Protein AF-A0AAF1AMG7-F1 (afdb_monomer)

Solvent-accessible surface area (backbone atoms only — not comparable to full-atom values): 5783 Å² total; per-residue (Å²): 125,78,60,61,64,53,53,51,51,52,46,56,52,45,43,71,74,43,53,69,40,48,66,58,43,41,53,45,48,52,52,36,63,78,66,48,92,48,67,68,62,45,51,51,49,51,54,55,41,43,73,59,20,55,86,44,86,74,23,56,65,50,50,52,53,51,49,54,52,35,58,78,69,67,42,59,74,57,49,51,52,51,52,50,53,59,68,68,45,81,58,71,59,61,60,63,68,70,74,113

Foldseek 3Di:
DPPLVVVLVVLVVVCVVVVQDLVSLQVVLVSCVVPPPDPVVSVVSLVSSCVRHVLPPVNVSSLVVVLVVCVVVVVVVVNVVSVVVNVVNPPVVVVVVVVD

Mean predicted aligned error: 8.24 Å

Structure (mmCIF, N/CA/C/O backbone):
data_AF-A0AAF1AMG7-F1
#
_entry.id   AF-A0AAF1AMG7-F1
#
loop_
_atom_site.group_PDB
_atom_site.id
_ato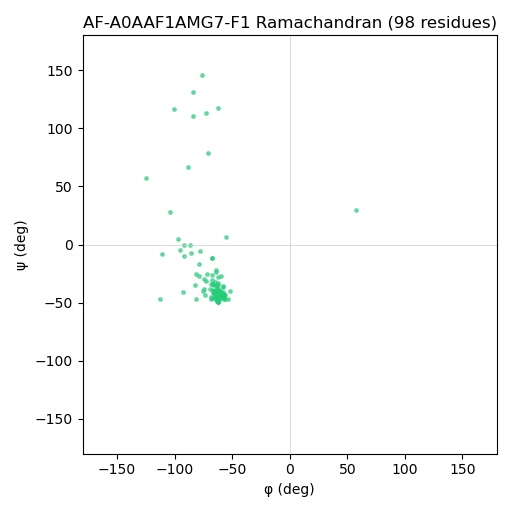m_site.type_symbol
_atom_site.label_atom_id
_atom_site.label_alt_id
_atom_site.label_comp_id
_atom_site.label_asym_id
_atom_site.label_entity_id
_atom_site.label_seq_id
_atom_site.pdbx_PDB_ins_code
_atom_site.Cartn_x
_atom_site.Cartn_y
_atom_site.Cartn_z
_atom_site.occupancy
_atom_site.B_iso_or_equiv
_atom_site.auth_seq_id
_atom_site.auth_comp_id
_atom_site.auth_asym_id
_atom_site.auth_atom_id
_atom_site.pdbx_PDB_model_num
ATOM 1 N N . MET A 1 1 ? -9.709 7.593 23.018 1.00 49.25 1 MET A N 1
ATOM 2 C CA . MET A 1 1 ? -9.233 8.324 21.821 1.00 49.25 1 MET A CA 1
ATOM 3 C C . MET A 1 1 ? -7.753 8.735 21.867 1.00 49.25 1 MET A C 1
ATOM 5 O O . MET A 1 1 ? -7.215 9.009 20.815 1.00 49.25 1 MET A O 1
ATOM 9 N N . GLY A 1 2 ? -7.048 8.734 23.013 1.00 55.62 2 GLY A N 1
ATOM 10 C CA . GLY A 1 2 ? -5.650 9.218 23.078 1.00 55.62 2 GLY A CA 1
ATOM 11 C C . GLY A 1 2 ? -4.513 8.234 22.730 1.00 55.62 2 GLY A C 1
ATOM 12 O O . GLY A 1 2 ? -3.364 8.668 22.697 1.00 55.62 2 GLY A O 1
ATOM 13 N N . SER A 1 3 ? -4.783 6.937 22.513 1.00 65.44 3 SER A N 1
ATOM 14 C CA . SER A 1 3 ? -3.738 5.956 22.136 1.00 65.44 3 SER A CA 1
ATOM 15 C C . SER A 1 3 ? -3.441 6.015 20.640 1.00 65.44 3 SER A C 1
ATOM 17 O O . SER A 1 3 ? -2.297 6.173 20.233 1.00 65.44 3 SER A O 1
ATOM 19 N N . THR A 1 4 ? -4.502 6.031 19.837 1.00 74.69 4 THR A N 1
ATOM 20 C CA . THR A 1 4 ? -4.451 5.969 18.380 1.00 74.69 4 THR A CA 1
ATOM 21 C C . THR A 1 4 ? -3.606 7.076 17.750 1.00 74.69 4 THR A C 1
ATOM 23 O O . THR A 1 4 ? -2.779 6.799 16.891 1.00 74.69 4 THR A O 1
ATOM 26 N N . ASP A 1 5 ? -3.735 8.323 18.211 1.00 78.25 5 ASP A N 1
ATOM 27 C CA . ASP A 1 5 ? -2.920 9.447 17.723 1.00 78.25 5 ASP A CA 1
ATOM 28 C C . ASP A 1 5 ? -1.418 9.274 17.984 1.00 78.25 5 ASP A C 1
ATOM 30 O O . ASP A 1 5 ? -0.583 9.736 17.203 1.00 78.25 5 ASP A O 1
ATOM 34 N N . LYS A 1 6 ? -1.049 8.627 19.095 1.00 83.00 6 LYS A N 1
ATOM 35 C CA . LYS A 1 6 ? 0.356 8.328 19.390 1.00 83.00 6 LYS A CA 1
ATOM 36 C C . LYS A 1 6 ? 0.857 7.207 18.489 1.00 83.00 6 LYS A C 1
ATOM 38 O O . LYS A 1 6 ? 1.940 7.345 17.927 1.00 83.00 6 LYS A O 1
ATOM 43 N N . ASP A 1 7 ? 0.051 6.167 18.306 1.00 82.50 7 ASP A N 1
ATOM 44 C CA . ASP A 1 7 ? 0.375 5.027 17.448 1.00 82.50 7 ASP A CA 1
ATOM 45 C C . ASP A 1 7 ? 0.585 5.483 15.992 1.00 82.50 7 ASP A C 1
ATOM 47 O O . ASP A 1 7 ? 1.594 5.144 15.376 1.00 82.50 7 ASP A O 1
ATOM 51 N N . ILE A 1 8 ? -0.276 6.372 15.478 1.00 85.12 8 ILE A N 1
ATOM 52 C CA . ILE A 1 8 ? -0.131 6.978 14.142 1.00 85.12 8 ILE A CA 1
ATOM 53 C C . ILE A 1 8 ? 1.201 7.722 14.008 1.0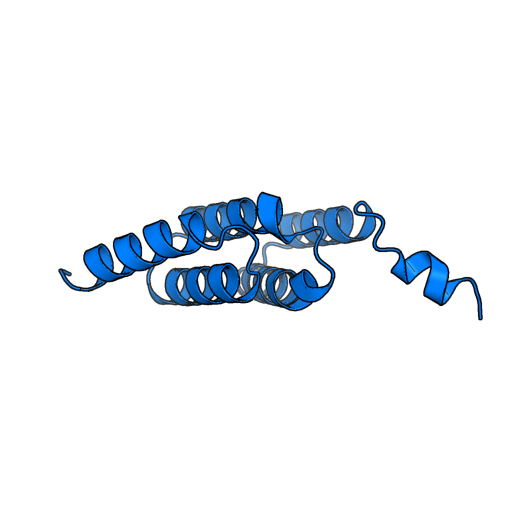0 85.12 8 ILE A C 1
ATOM 55 O O . ILE A 1 8 ? 1.903 7.550 13.014 1.00 85.12 8 ILE A O 1
ATOM 59 N N . LYS A 1 9 ? 1.584 8.532 15.005 1.00 87.94 9 LYS A N 1
ATOM 60 C CA . LYS A 1 9 ? 2.861 9.266 14.973 1.00 87.94 9 LYS A CA 1
ATOM 61 C C . LYS A 1 9 ? 4.065 8.329 14.957 1.00 87.94 9 LYS A C 1
ATOM 63 O O . LYS A 1 9 ? 5.053 8.641 14.298 1.00 87.94 9 LYS A O 1
ATOM 68 N N . VAL A 1 10 ? 3.988 7.204 15.668 1.00 89.31 10 VAL A N 1
ATOM 69 C CA . VAL A 1 10 ? 5.045 6.184 15.665 1.00 89.31 10 VAL A CA 1
ATOM 70 C C . VAL A 1 10 ? 5.154 5.536 14.287 1.00 89.31 10 VAL A C 1
ATOM 72 O O . VAL A 1 10 ? 6.262 5.447 13.764 1.00 89.31 10 VAL A O 1
ATOM 75 N N . TYR A 1 11 ? 4.030 5.155 13.671 1.00 88.81 11 TYR A N 1
ATOM 76 C CA . TYR A 1 11 ? 4.028 4.595 12.318 1.00 88.81 11 TYR A CA 1
ATOM 77 C C . TYR A 1 11 ? 4.540 5.592 11.274 1.00 88.81 11 TYR A C 1
ATOM 79 O O . TYR A 1 11 ? 5.416 5.231 10.495 1.00 88.8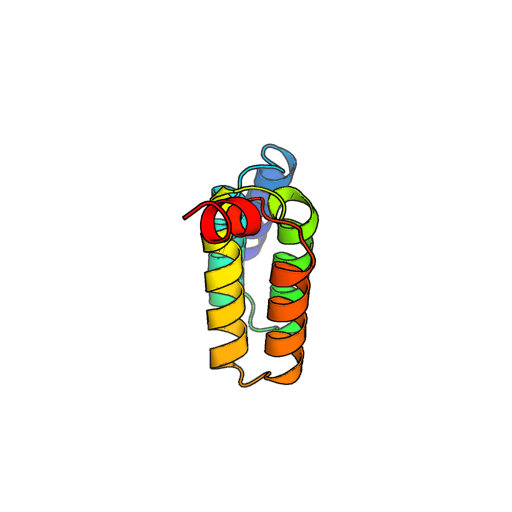1 11 TYR A O 1
ATOM 87 N N . GLU A 1 12 ? 4.081 6.849 11.294 1.00 89.12 12 GLU A N 1
ATOM 88 C CA . GLU A 1 12 ? 4.561 7.900 10.380 1.00 89.12 12 GLU A CA 1
ATOM 89 C C . GLU A 1 12 ? 6.065 8.161 10.551 1.00 89.12 12 GLU A C 1
ATOM 91 O O . GLU A 1 12 ? 6.795 8.289 9.570 1.00 89.12 12 GLU A O 1
ATOM 96 N N . TRP A 1 13 ? 6.568 8.182 11.787 1.00 91.38 13 TRP A N 1
ATOM 97 C CA . TRP A 1 13 ? 8.004 8.312 12.031 1.00 91.38 13 TRP A CA 1
ATOM 98 C C . TRP A 1 13 ? 8.787 7.093 11.527 1.00 91.38 13 TRP A C 1
ATOM 100 O O . TRP A 1 13 ? 9.845 7.238 10.914 1.00 91.38 13 TRP A O 1
ATOM 110 N N . ALA A 1 14 ? 8.268 5.889 11.750 1.00 89.12 14 ALA A N 1
ATOM 111 C CA . ALA A 1 14 ? 8.925 4.660 11.345 1.00 89.12 14 ALA A CA 1
ATOM 112 C C . ALA A 1 14 ? 8.968 4.503 9.816 1.00 89.12 14 ALA A C 1
ATOM 114 O O . ALA A 1 14 ? 10.046 4.256 9.283 1.00 89.12 14 ALA A O 1
ATOM 115 N N . VAL A 1 15 ? 7.876 4.757 9.082 1.00 88.25 15 VAL A N 1
ATOM 116 C CA . VAL A 1 15 ? 7.904 4.723 7.603 1.00 88.25 15 VAL A CA 1
ATOM 117 C C . VAL A 1 15 ? 8.808 5.801 7.002 1.00 88.25 15 VAL A C 1
ATOM 119 O O . VAL A 1 15 ? 9.313 5.619 5.905 1.00 88.25 15 VAL A O 1
ATOM 122 N N . GLN A 1 16 ? 9.075 6.904 7.709 1.00 88.00 16 GLN A N 1
ATOM 123 C CA . GLN A 1 16 ? 10.093 7.876 7.287 1.00 88.00 16 GLN A CA 1
ATOM 124 C C . GLN A 1 16 ? 11.527 7.385 7.524 1.00 88.00 16 GLN A C 1
ATOM 126 O O . GLN A 1 16 ? 12.443 7.800 6.815 1.00 88.00 16 GLN A O 1
ATOM 131 N N . LYS A 1 17 ? 11.748 6.540 8.537 1.00 88.00 17 LYS A N 1
ATOM 132 C CA . LYS A 1 17 ? 13.063 5.964 8.855 1.00 88.00 17 LYS A CA 1
ATOM 133 C C . LYS A 1 17 ? 13.393 4.745 8.000 1.00 88.00 17 LYS A C 1
ATOM 135 O O . LYS A 1 17 ? 14.555 4.557 7.654 1.00 88.00 17 LYS A O 1
ATOM 140 N N . VAL A 1 18 ? 12.387 3.943 7.663 1.00 87.25 18 VAL A N 1
ATOM 141 C CA . VAL A 1 18 ? 12.507 2.720 6.857 1.00 87.25 18 VAL A CA 1
ATOM 142 C C . VAL A 1 18 ? 11.566 2.771 5.651 1.00 87.25 18 VAL A C 1
ATOM 144 O O . VAL A 1 18 ? 10.734 1.894 5.443 1.00 87.25 18 VAL A O 1
ATOM 147 N N . THR A 1 19 ? 11.715 3.809 4.828 1.00 84.44 19 THR A N 1
ATOM 148 C CA . THR A 1 19 ? 10.816 4.113 3.698 1.00 84.44 19 THR A CA 1
ATOM 149 C C . THR A 1 19 ? 10.724 3.010 2.651 1.00 84.44 19 THR A C 1
ATOM 151 O O . THR A 1 19 ? 9.696 2.888 1.993 1.00 84.44 19 THR A O 1
ATOM 154 N N . TYR A 1 20 ? 11.768 2.197 2.512 1.00 84.00 20 TYR A N 1
ATOM 155 C CA . TYR A 1 20 ? 11.825 1.096 1.547 1.00 84.00 20 TYR A CA 1
ATOM 156 C C . TYR A 1 20 ? 11.464 -0.268 2.160 1.00 84.00 20 TYR A C 1
ATOM 158 O O . TYR A 1 20 ? 11.570 -1.286 1.490 1.00 84.00 20 TYR A O 1
ATOM 166 N N . SER A 1 21 ? 11.046 -0.323 3.431 1.00 88.44 21 SER A N 1
ATOM 167 C CA . SER A 1 21 ? 10.619 -1.578 4.059 1.00 88.44 21 SER A CA 1
ATOM 168 C C . SER A 1 21 ? 9.158 -1.871 3.727 1.00 88.44 21 SER A C 1
ATOM 170 O O . SER A 1 21 ? 8.257 -1.190 4.221 1.00 88.44 21 SER A O 1
ATOM 172 N N . VAL A 1 22 ? 8.926 -2.909 2.919 1.00 87.19 22 VAL A N 1
ATOM 173 C CA . VAL A 1 22 ? 7.574 -3.394 2.594 1.00 87.19 22 VAL A CA 1
ATOM 174 C C . VAL A 1 22 ? 6.809 -3.754 3.866 1.00 87.19 22 VAL A C 1
ATOM 176 O O . VAL A 1 22 ? 5.679 -3.304 4.041 1.00 87.19 22 VAL A O 1
ATOM 179 N N . ASP A 1 23 ? 7.436 -4.498 4.782 1.00 88.88 23 ASP A N 1
ATOM 180 C CA . ASP A 1 23 ? 6.806 -4.936 6.031 1.00 88.88 23 ASP A CA 1
ATOM 181 C C . ASP A 1 23 ? 6.327 -3.758 6.883 1.00 88.88 23 ASP A C 1
ATOM 183 O O . ASP A 1 23 ? 5.212 -3.780 7.404 1.00 88.88 23 ASP A O 1
ATOM 187 N N . MET A 1 24 ? 7.126 -2.689 6.990 1.00 91.00 24 MET A N 1
ATOM 188 C CA . MET A 1 24 ? 6.735 -1.508 7.762 1.00 91.00 24 MET A CA 1
ATOM 189 C C . MET A 1 24 ? 5.481 -0.843 7.178 1.00 91.00 24 MET A C 1
ATOM 191 O O . MET A 1 24 ? 4.552 -0.501 7.916 1.00 91.00 24 MET A O 1
ATOM 195 N N . TRP A 1 25 ? 5.436 -0.679 5.853 1.00 91.62 25 TRP A N 1
ATOM 196 C CA . TRP A 1 25 ? 4.266 -0.132 5.166 1.00 91.62 25 TRP A CA 1
ATOM 197 C C . TRP A 1 25 ? 3.048 -1.045 5.285 1.00 91.62 25 TRP A C 1
ATOM 199 O O . TRP A 1 25 ? 1.943 -0.551 5.509 1.00 91.62 25 TRP A O 1
ATOM 209 N N . LEU A 1 26 ? 3.241 -2.361 5.189 1.00 90.56 26 LEU A N 1
ATOM 210 C CA . LEU A 1 26 ? 2.184 -3.353 5.347 1.00 90.56 26 LEU A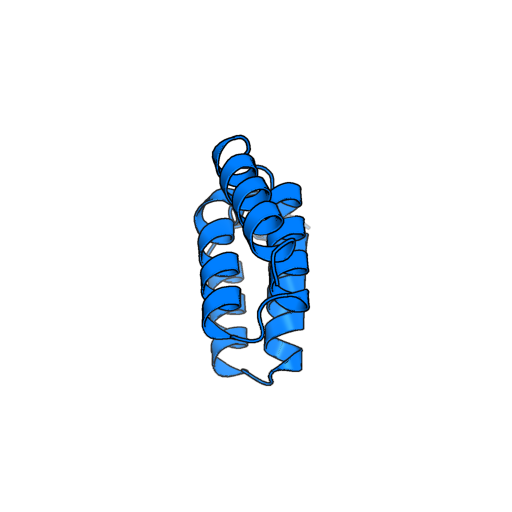 CA 1
ATOM 211 C C . LEU A 1 26 ? 1.578 -3.293 6.752 1.00 90.56 26 LEU A C 1
ATOM 213 O O . LEU A 1 26 ? 0.359 -3.184 6.888 1.00 90.56 26 LEU A O 1
ATOM 217 N N . HIS A 1 27 ? 2.412 -3.288 7.794 1.00 91.38 27 HIS A N 1
ATOM 218 C CA . HIS A 1 27 ? 1.954 -3.143 9.175 1.00 91.38 27 HIS A CA 1
ATOM 219 C C . HIS A 1 27 ? 1.178 -1.843 9.383 1.00 91.38 27 HIS A C 1
ATOM 221 O O . HIS A 1 27 ? 0.129 -1.860 10.030 1.00 91.38 27 HIS A O 1
ATOM 227 N N . TYR A 1 28 ? 1.635 -0.737 8.789 1.00 90.94 28 TYR A N 1
ATOM 228 C CA . TYR A 1 28 ? 0.912 0.524 8.885 1.00 90.94 28 TYR A CA 1
ATOM 229 C C . TYR A 1 28 ? -0.441 0.467 8.159 1.00 90.94 28 TYR A C 1
ATOM 231 O O . TYR A 1 28 ? -1.446 0.909 8.710 1.00 90.94 28 TYR A O 1
ATOM 239 N N . CYS A 1 29 ? -0.512 -0.136 6.971 1.00 90.50 29 CYS A N 1
ATOM 240 C CA . CYS A 1 29 ? -1.770 -0.291 6.239 1.00 90.50 29 CYS A CA 1
ATOM 241 C C . CYS A 1 29 ? -2.767 -1.190 6.983 1.00 90.50 29 CYS A C 1
ATOM 243 O O . CYS A 1 29 ? -3.945 -0.858 7.074 1.00 90.50 29 CYS A O 1
ATOM 245 N N . VAL A 1 30 ? -2.309 -2.289 7.584 1.00 90.44 30 VAL A N 1
ATOM 246 C CA . VAL A 1 30 ? -3.163 -3.160 8.407 1.00 90.44 30 VAL A CA 1
ATOM 247 C C . VAL A 1 30 ? -3.654 -2.427 9.654 1.00 90.44 30 VAL A C 1
ATOM 249 O O . VAL A 1 30 ? -4.835 -2.503 9.993 1.00 90.44 30 VAL A O 1
ATOM 252 N N . PHE A 1 31 ? -2.780 -1.680 10.332 1.00 90.56 31 PHE A N 1
ATOM 253 C CA . PHE A 1 31 ? -3.186 -0.831 11.450 1.00 90.56 31 PHE A CA 1
ATOM 254 C C . PHE A 1 31 ? -4.233 0.199 11.007 1.00 90.56 31 PHE A C 1
ATOM 256 O O . PHE A 1 31 ? -5.254 0.366 11.672 1.00 90.56 31 PHE A O 1
ATOM 263 N N . ALA A 1 32 ? -4.013 0.830 9.855 1.00 88.38 32 ALA A N 1
ATOM 264 C CA . ALA A 1 32 ? -4.902 1.809 9.257 1.00 88.38 32 ALA A CA 1
ATOM 265 C C . ALA A 1 32 ? -6.287 1.227 8.941 1.00 88.38 32 ALA A C 1
ATOM 267 O O . ALA A 1 32 ? -7.276 1.852 9.296 1.00 88.38 32 ALA A O 1
ATOM 268 N N . ILE A 1 33 ? -6.374 0.023 8.369 1.00 88.75 33 ILE A N 1
ATOM 269 C CA . ILE A 1 33 ? -7.649 -0.666 8.096 1.00 88.75 33 ILE A CA 1
ATOM 270 C C . ILE A 1 33 ? -8.450 -0.913 9.379 1.00 88.75 33 ILE A C 1
ATOM 272 O O . ILE A 1 33 ? -9.661 -0.733 9.403 1.00 88.75 33 ILE A O 1
ATOM 276 N N . ASN A 1 34 ? -7.776 -1.317 10.457 1.00 87.12 34 ASN A N 1
ATOM 277 C CA 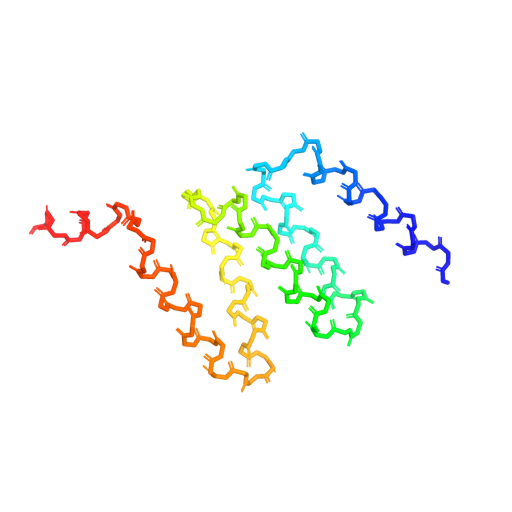. ASN A 1 34 ? -8.441 -1.620 11.727 1.00 87.12 34 ASN A CA 1
ATOM 278 C C . ASN A 1 34 ? -8.808 -0.368 12.538 1.00 87.12 34 ASN A C 1
ATOM 280 O O . ASN A 1 34 ? -9.588 -0.450 13.485 1.00 87.12 34 ASN A O 1
ATOM 284 N N . THR A 1 35 ? -8.214 0.777 12.203 1.00 86.12 35 THR A N 1
ATOM 285 C CA . THR A 1 35 ? -8.271 1.993 13.021 1.00 86.12 35 THR A CA 1
ATOM 286 C C . THR A 1 35 ? -9.058 3.110 12.354 1.00 86.12 35 THR A C 1
ATOM 288 O O . THR A 1 35 ? -9.870 3.772 13.002 1.00 86.12 35 THR A O 1
ATOM 291 N N . TYR A 1 36 ? -8.787 3.366 11.076 1.00 81.56 36 TYR A N 1
ATOM 292 C CA . TYR A 1 36 ? -9.495 4.367 10.299 1.00 81.56 36 TYR A CA 1
ATOM 293 C C . TYR A 1 36 ? -10.782 3.750 9.754 1.00 81.56 36 TYR A C 1
ATOM 295 O O . TYR A 1 36 ? -10.766 2.685 9.153 1.00 81.56 36 TYR A O 1
ATOM 303 N N . GLY A 1 37 ? -11.903 4.447 9.930 1.00 76.06 37 GLY A N 1
ATOM 304 C CA . GLY A 1 37 ? -13.162 4.103 9.261 1.00 76.06 37 GLY A CA 1
ATOM 305 C C . GLY A 1 37 ? -13.304 4.728 7.870 1.00 76.06 37 GLY A C 1
ATOM 306 O O . GLY A 1 37 ? -14.335 4.549 7.232 1.00 76.06 37 GLY A O 1
ATOM 307 N N . ASP A 1 38 ? -12.308 5.502 7.426 1.00 85.75 38 ASP A N 1
ATOM 308 C CA . ASP A 1 38 ? -12.345 6.235 6.163 1.00 85.75 38 ASP A CA 1
ATOM 309 C C . ASP A 1 38 ? -11.562 5.505 5.066 1.00 85.75 38 ASP A C 1
ATOM 311 O O . ASP A 1 38 ? -10.337 5.348 5.136 1.00 85.75 38 ASP A O 1
ATOM 315 N N . LEU A 1 39 ? -12.290 5.090 4.029 1.00 84.69 39 LEU A N 1
ATOM 316 C CA . LEU A 1 39 ? -11.748 4.310 2.923 1.00 84.69 39 LEU A CA 1
ATOM 317 C C . LEU A 1 39 ? -10.703 5.101 2.135 1.00 84.69 39 LEU A C 1
ATOM 319 O O . LEU A 1 39 ? -9.688 4.534 1.732 1.00 84.69 39 LEU A O 1
ATOM 323 N N . ASP A 1 40 ? -10.928 6.398 1.928 1.00 86.19 40 ASP A N 1
ATOM 324 C CA . ASP A 1 40 ? -10.034 7.259 1.154 1.00 86.19 40 ASP A CA 1
ATOM 325 C C . ASP A 1 40 ? -8.683 7.455 1.847 1.00 86.19 40 ASP A C 1
ATOM 327 O O . ASP A 1 40 ? -7.636 7.396 1.194 1.00 86.19 40 ASP A O 1
ATOM 331 N N . THR A 1 41 ? -8.677 7.602 3.173 1.00 87.75 41 THR A N 1
ATOM 332 C CA . THR A 1 41 ? -7.444 7.672 3.969 1.00 87.75 41 THR A CA 1
ATOM 333 C C . THR A 1 41 ? -6.608 6.399 3.830 1.00 87.75 41 THR A C 1
ATOM 335 O O . THR A 1 41 ? -5.407 6.480 3.556 1.00 87.75 41 THR A O 1
ATOM 338 N N . ILE A 1 42 ? -7.231 5.222 3.947 1.00 89.31 42 ILE A N 1
ATOM 339 C CA . ILE A 1 42 ? -6.549 3.926 3.805 1.00 89.31 42 ILE A CA 1
ATOM 340 C C . ILE A 1 42 ? -6.003 3.760 2.381 1.00 89.31 42 ILE A C 1
ATOM 342 O O . ILE A 1 42 ? -4.832 3.429 2.193 1.00 89.31 42 ILE A O 1
ATOM 346 N N . LYS A 1 43 ? -6.812 4.078 1.366 1.00 87.62 43 LYS A N 1
ATOM 347 C CA . LYS A 1 43 ? -6.416 4.030 -0.051 1.00 87.62 43 LYS A CA 1
ATOM 348 C C . LYS A 1 43 ? -5.225 4.943 -0.337 1.00 87.62 43 LYS A C 1
ATOM 350 O O . LYS A 1 43 ? -4.275 4.548 -1.015 1.00 87.62 43 LYS A O 1
ATOM 355 N N . ARG A 1 44 ? -5.231 6.160 0.215 1.00 89.31 44 ARG A N 1
ATOM 356 C CA . ARG A 1 44 ? -4.108 7.098 0.098 1.00 89.31 44 ARG A CA 1
ATOM 357 C C . ARG A 1 44 ? -2.848 6.559 0.772 1.00 89.31 44 ARG A C 1
ATOM 359 O O . ARG A 1 44 ? -1.753 6.797 0.260 1.00 89.31 44 ARG A O 1
ATOM 366 N N . LEU A 1 45 ? -2.983 5.837 1.884 1.00 90.94 45 LEU A N 1
ATOM 367 C CA . LEU A 1 45 ? -1.853 5.228 2.576 1.00 90.94 45 LEU A CA 1
ATOM 368 C C . LEU A 1 45 ? -1.224 4.086 1.765 1.00 90.94 45 LEU A C 1
ATOM 370 O O . LEU A 1 45 ? -0.010 4.104 1.560 1.00 90.94 45 LEU A O 1
ATOM 374 N N . PHE A 1 46 ? -2.036 3.171 1.225 1.00 88.81 46 PHE A N 1
ATOM 375 C CA . PHE A 1 46 ? -1.560 2.145 0.290 1.00 88.81 46 PHE A CA 1
ATOM 376 C C . PHE A 1 46 ? -0.859 2.780 -0.910 1.00 88.81 46 PHE A C 1
ATOM 378 O O . PHE A 1 46 ? 0.264 2.407 -1.242 1.00 88.81 46 PHE A O 1
ATOM 385 N N . GLY A 1 47 ? -1.470 3.806 -1.510 1.00 88.25 47 GLY A N 1
ATOM 386 C CA . GLY A 1 47 ? -0.874 4.551 -2.615 1.00 88.25 47 GLY A CA 1
ATOM 387 C C . GLY A 1 47 ? 0.489 5.158 -2.271 1.00 88.25 47 GLY A C 1
ATOM 388 O O . GLY A 1 47 ? 1.409 5.056 -3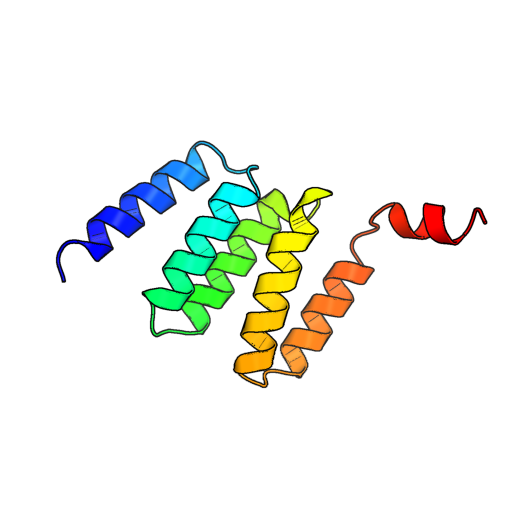.078 1.00 88.25 47 GLY A O 1
ATOM 389 N N . ARG A 1 48 ? 0.648 5.748 -1.076 1.00 90.38 48 ARG A N 1
ATOM 390 C CA . ARG A 1 48 ? 1.938 6.285 -0.603 1.00 90.38 48 ARG A CA 1
ATOM 391 C C . ARG A 1 48 ? 2.990 5.190 -0.475 1.00 90.38 48 ARG A C 1
ATOM 393 O O . ARG A 1 48 ? 4.081 5.367 -1.002 1.00 90.38 48 ARG A O 1
ATOM 400 N N . GLY A 1 49 ? 2.678 4.077 0.186 1.00 87.56 49 GLY A N 1
ATOM 401 C CA . GLY A 1 49 ? 3.650 2.997 0.357 1.00 87.56 49 GLY A CA 1
ATOM 402 C C . GLY A 1 49 ? 4.060 2.377 -0.976 1.00 87.56 49 GLY A C 1
ATOM 403 O O . GLY A 1 49 ? 5.248 2.243 -1.248 1.00 87.56 49 GLY A O 1
ATOM 404 N N . LEU A 1 50 ? 3.103 2.138 -1.875 1.00 86.06 50 LEU A N 1
ATOM 405 C CA . LEU A 1 50 ? 3.364 1.587 -3.208 1.00 86.06 50 LEU A CA 1
ATOM 406 C C . LEU A 1 50 ? 4.219 2.498 -4.104 1.00 86.06 50 LEU A C 1
ATOM 408 O O . LEU A 1 50 ? 4.854 2.004 -5.029 1.00 86.06 50 LEU A O 1
ATOM 412 N N . VAL A 1 51 ? 4.289 3.808 -3.846 1.00 86.31 51 VAL A N 1
ATOM 413 C CA . VAL A 1 51 ? 5.244 4.692 -4.545 1.00 86.31 51 VAL A CA 1
ATOM 414 C C . VAL A 1 51 ? 6.690 4.381 -4.149 1.00 86.31 51 VAL A C 1
ATOM 416 O O . VAL A 1 51 ? 7.576 4.492 -4.990 1.00 86.31 51 VAL A O 1
ATOM 419 N N . TYR A 1 52 ? 6.936 3.984 -2.898 1.00 84.25 52 TYR A N 1
ATOM 420 C CA . TYR A 1 52 ? 8.285 3.707 -2.394 1.00 84.25 52 TYR A CA 1
ATOM 421 C C . TYR A 1 52 ? 8.690 2.244 -2.533 1.00 84.25 52 TYR A C 1
ATOM 423 O O . TYR A 1 52 ? 9.834 1.963 -2.875 1.00 84.25 52 TYR A O 1
ATOM 431 N N . VAL A 1 53 ? 7.764 1.324 -2.253 1.00 85.44 53 VAL A N 1
ATOM 432 C CA . VAL A 1 53 ? 8.047 -0.114 -2.226 1.00 85.44 53 VAL A CA 1
ATOM 433 C C . VAL A 1 53 ? 7.388 -0.887 -3.358 1.00 85.44 53 VAL A C 1
ATOM 435 O O . VAL A 1 53 ? 7.700 -2.052 -3.532 1.00 85.44 53 VAL A O 1
ATOM 438 N N . GLY A 1 54 ? 6.504 -0.286 -4.161 1.00 78.06 54 GLY A N 1
ATOM 439 C CA . GLY A 1 54 ? 5.722 -1.020 -5.168 1.00 78.06 54 GLY A CA 1
ATOM 440 C C . GLY A 1 54 ? 6.527 -1.588 -6.340 1.00 78.06 54 GLY A C 1
ATOM 441 O O . GLY A 1 54 ? 5.986 -2.394 -7.091 1.00 78.06 54 GLY A O 1
ATOM 442 N N . SER A 1 55 ? 7.792 -1.185 -6.497 1.00 75.44 55 SER A N 1
ATOM 443 C CA . SER A 1 55 ? 8.748 -1.755 -7.456 1.00 75.44 55 SER A CA 1
ATOM 444 C C . SER A 1 55 ? 9.649 -2.840 -6.852 1.00 75.44 55 SER A C 1
ATOM 446 O O . SER A 1 55 ? 10.458 -3.420 -7.569 1.00 75.44 55 SER A O 1
ATOM 448 N N . ASP A 1 56 ? 9.562 -3.087 -5.542 1.00 78.75 56 ASP A N 1
ATOM 449 C CA . ASP A 1 56 ? 10.328 -4.136 -4.866 1.00 78.75 56 ASP A CA 1
ATOM 450 C C . ASP A 1 56 ? 9.713 -5.513 -5.161 1.00 78.75 56 ASP A C 1
ATOM 452 O O . ASP A 1 56 ? 8.491 -5.664 -5.246 1.00 78.75 56 ASP A O 1
ATOM 456 N N . PHE A 1 57 ? 10.554 -6.538 -5.264 1.00 69.19 57 PHE A N 1
ATOM 457 C CA . PHE A 1 57 ? 10.133 -7.928 -5.406 1.00 69.19 57 PHE A CA 1
ATOM 458 C C . PHE A 1 57 ? 9.240 -8.385 -4.243 1.00 69.19 57 PHE A C 1
ATOM 460 O O . PHE A 1 57 ? 8.269 -9.111 -4.448 1.00 69.19 57 PHE A O 1
ATOM 467 N N . LEU A 1 58 ? 9.518 -7.925 -3.019 1.00 77.38 58 LEU A N 1
ATOM 468 C CA . LEU A 1 58 ? 8.753 -8.313 -1.827 1.00 77.38 58 LEU A CA 1
ATOM 469 C C . LEU A 1 58 ? 7.409 -7.579 -1.693 1.00 77.38 58 LEU A C 1
ATOM 471 O O . LEU A 1 58 ? 6.599 -7.921 -0.828 1.00 77.38 58 LEU A O 1
ATOM 475 N N . SER A 1 59 ? 7.132 -6.611 -2.572 1.00 81.44 59 SER A N 1
ATOM 476 C CA . SER A 1 59 ? 5.915 -5.791 -2.539 1.00 81.44 59 SER A CA 1
ATOM 477 C C . SER A 1 59 ? 4.629 -6.552 -2.849 1.00 81.44 59 SER A C 1
ATOM 479 O O . SER A 1 59 ? 3.545 -6.027 -2.591 1.00 81.44 59 SER A O 1
ATOM 481 N N . TYR A 1 60 ? 4.726 -7.792 -3.348 1.00 81.94 60 TYR A N 1
ATOM 482 C CA . TYR A 1 60 ? 3.571 -8.644 -3.646 1.00 81.94 60 TYR A CA 1
ATOM 483 C C . TYR A 1 60 ? 2.618 -8.763 -2.447 1.00 81.94 60 TYR A C 1
ATOM 485 O O . TYR A 1 60 ? 1.410 -8.644 -2.611 1.00 81.94 60 TYR A O 1
ATOM 493 N N . THR A 1 61 ? 3.156 -8.874 -1.227 1.00 86.12 61 THR A N 1
ATOM 494 C CA . THR A 1 61 ? 2.354 -8.955 0.007 1.00 86.12 61 THR A CA 1
ATOM 495 C C . THR A 1 61 ? 1.509 -7.702 0.242 1.00 86.12 61 THR A C 1
ATOM 497 O O . THR A 1 61 ? 0.383 -7.781 0.738 1.00 86.12 61 THR A O 1
ATOM 500 N N . MET A 1 62 ? 2.033 -6.535 -0.139 1.00 86.44 62 MET A N 1
ATOM 501 C CA .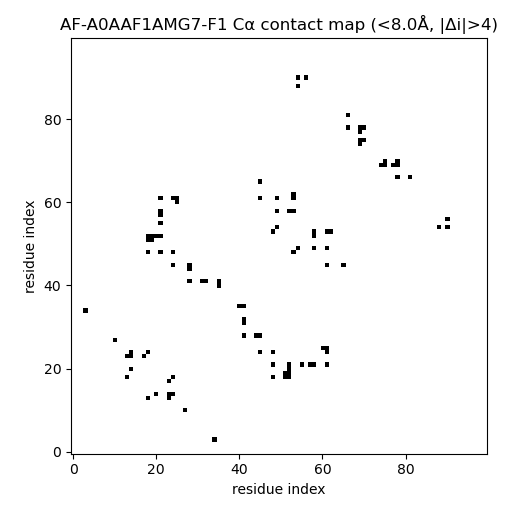 MET A 1 62 ? 1.343 -5.257 -0.028 1.00 86.44 62 MET A CA 1
ATOM 502 C C . MET A 1 62 ? 0.265 -5.108 -1.105 1.00 86.44 62 MET A C 1
ATOM 504 O O . MET A 1 62 ? -0.834 -4.638 -0.803 1.00 86.44 62 MET A O 1
ATOM 508 N N . TRP A 1 63 ? 0.552 -5.544 -2.335 1.00 86.62 63 TRP A N 1
ATOM 509 C CA . TRP A 1 63 ? -0.428 -5.593 -3.421 1.00 86.62 63 TRP A CA 1
ATOM 510 C C . TRP A 1 63 ? -1.587 -6.538 -3.097 1.00 86.62 63 TRP A C 1
ATOM 512 O O . TRP A 1 63 ? -2.739 -6.124 -3.209 1.00 86.62 63 TRP A O 1
ATOM 522 N N . ASP A 1 64 ? -1.301 -7.748 -2.611 1.00 88.38 64 ASP A N 1
ATOM 523 C CA . ASP A 1 64 ? -2.317 -8.730 -2.218 1.00 88.38 64 ASP A CA 1
ATOM 524 C C . ASP A 1 64 ? -3.254 -8.173 -1.145 1.00 88.38 64 ASP A C 1
ATOM 526 O O . ASP A 1 64 ? -4.474 -8.297 -1.262 1.00 88.38 64 ASP A O 1
ATOM 530 N N . LYS A 1 65 ? -2.715 -7.489 -0.123 1.00 89.69 65 LYS A N 1
ATOM 531 C CA . LYS A 1 65 ? -3.566 -6.844 0.890 1.00 89.69 65 LYS A CA 1
ATOM 532 C C . LYS A 1 65 ? -4.386 -5.693 0.348 1.00 89.69 65 LYS A C 1
ATOM 534 O O . LYS A 1 65 ? -5.522 -5.518 0.785 1.00 89.69 65 LYS A O 1
ATOM 539 N N . TYR A 1 66 ? -3.859 -4.930 -0.603 1.00 88.06 66 TYR A N 1
ATOM 540 C CA . TYR A 1 66 ? -4.637 -3.863 -1.214 1.00 88.06 66 TYR A CA 1
ATOM 541 C C . TYR A 1 66 ? -5.773 -4.412 -2.092 1.00 88.06 66 TYR A C 1
ATOM 543 O O . TYR A 1 66 ? -6.888 -3.894 -2.053 1.00 88.06 66 TYR A O 1
ATOM 551 N N . ILE A 1 67 ? -5.521 -5.504 -2.818 1.00 87.44 67 ILE A N 1
ATOM 552 C CA . ILE A 1 67 ? -6.521 -6.228 -3.616 1.00 87.44 67 ILE A CA 1
ATOM 553 C C . ILE A 1 67 ? -7.611 -6.813 -2.714 1.00 87.44 67 ILE A C 1
ATOM 555 O O . ILE A 1 67 ? -8.791 -6.602 -2.981 1.00 87.44 67 ILE A O 1
ATOM 559 N N . GLU A 1 68 ? -7.238 -7.497 -1.629 1.00 89.81 68 GLU A N 1
ATOM 560 C CA . GLU A 1 68 ? -8.179 -8.037 -0.638 1.00 89.81 68 GLU A CA 1
ATOM 561 C C . GLU A 1 68 ? -9.064 -6.922 -0.059 1.00 89.81 68 GLU A C 1
ATOM 563 O O . GLU A 1 68 ? -10.288 -7.057 0.028 1.00 89.81 68 GLU A O 1
ATOM 568 N N . TYR A 1 69 ? -8.459 -5.776 0.259 1.00 87.62 69 TYR A N 1
ATOM 569 C CA . TYR A 1 69 ? -9.183 -4.610 0.743 1.00 87.62 69 TYR A CA 1
ATOM 570 C C . TYR A 1 69 ? -10.178 -4.061 -0.293 1.00 87.62 69 TYR A C 1
ATOM 572 O O . TYR A 1 69 ? -11.347 -3.889 0.034 1.00 87.62 69 TYR A O 1
ATOM 580 N N . GLU A 1 70 ? -9.792 -3.833 -1.549 1.00 86.19 70 GLU A N 1
ATOM 581 C CA . GLU A 1 70 ? -10.737 -3.336 -2.569 1.00 86.19 70 GLU A CA 1
ATOM 582 C C . GLU A 1 70 ? -11.813 -4.382 -2.926 1.00 86.19 70 GLU A C 1
ATOM 584 O O . GLU A 1 70 ? -12.957 -4.017 -3.205 1.00 86.19 70 GLU A O 1
ATOM 589 N N . TYR A 1 71 ? -11.492 -5.680 -2.844 1.00 86.19 71 TYR A N 1
ATOM 590 C CA . TYR A 1 71 ? -12.451 -6.772 -3.040 1.00 86.19 71 TYR A CA 1
ATOM 591 C C . TYR A 1 71 ? -13.545 -6.768 -1.964 1.00 86.19 71 TYR A C 1
ATOM 593 O O . TYR A 1 71 ? -14.728 -6.864 -2.289 1.00 86.19 71 TYR A O 1
ATOM 601 N N . THR A 1 72 ? -13.176 -6.593 -0.688 1.00 87.31 72 THR A N 1
ATOM 602 C CA . THR A 1 72 ? -14.162 -6.477 0.409 1.00 87.31 72 THR A CA 1
ATOM 603 C C . THR A 1 72 ? -15.086 -5.268 0.263 1.00 87.31 72 THR A C 1
ATOM 605 O O . THR A 1 72 ? -16.239 -5.335 0.683 1.00 87.31 72 THR A O 1
ATOM 608 N N . HIS A 1 73 ? -14.621 -4.202 -0.391 1.00 85.06 73 HIS A N 1
ATOM 609 C CA . HIS A 1 73 ? -15.409 -2.999 -0.665 1.00 85.06 73 HIS A CA 1
ATOM 610 C C . HIS A 1 73 ? -16.131 -3.034 -2.024 1.00 85.06 73 HIS A C 1
ATOM 612 O O . HIS A 1 73 ? -16.860 -2.100 -2.339 1.00 85.06 73 HIS A O 1
ATOM 618 N N . GLN A 1 74 ? -15.968 -4.109 -2.809 1.00 85.31 74 GLN A N 1
ATOM 619 C CA . GLN A 1 74 ? -16.582 -4.310 -4.132 1.00 85.31 74 GLN A CA 1
ATOM 620 C C . GLN A 1 74 ? -16.253 -3.211 -5.165 1.00 85.31 74 GLN A C 1
ATOM 622 O O . GLN A 1 74 ? -17.021 -2.949 -6.092 1.00 85.31 74 GLN A O 1
ATOM 627 N N . GLU A 1 75 ? -15.078 -2.592 -5.049 1.00 81.56 75 GLU A N 1
ATOM 628 C CA . GLU A 1 75 ? -14.620 -1.497 -5.914 1.00 81.56 75 GLU A CA 1
ATOM 629 C C . GLU A 1 75 ? -13.893 -2.027 -7.168 1.00 81.56 75 GLU A C 1
ATOM 631 O O . GLU A 1 75 ? -12.688 -1.843 -7.370 1.00 81.56 75 GLU A O 1
ATOM 636 N N . TRP A 1 76 ? -14.641 -2.698 -8.049 1.00 82.12 76 TRP A N 1
ATOM 637 C CA . TRP A 1 76 ? -14.106 -3.408 -9.224 1.00 82.12 76 TRP A CA 1
ATOM 638 C C . TRP A 1 76 ? -13.303 -2.526 -10.189 1.00 82.12 76 TRP A C 1
ATOM 640 O O . TRP A 1 76 ? -12.301 -2.971 -10.750 1.00 82.12 76 TRP A O 1
ATOM 650 N N . SER A 1 77 ? -13.701 -1.263 -10.362 1.00 84.38 77 SER A N 1
ATOM 651 C CA . SER A 1 77 ? -13.000 -0.314 -11.236 1.00 84.38 77 SER A CA 1
ATOM 652 C C . SER A 1 77 ? -11.570 -0.047 -10.760 1.00 84.38 77 SER A C 1
ATOM 654 O O . SER A 1 77 ? -10.643 0.014 -11.566 1.00 84.38 77 SER A O 1
ATOM 656 N N . ARG A 1 78 ? -11.369 0.077 -9.443 1.00 80.25 78 ARG A N 1
ATOM 657 C CA . ARG A 1 78 ? -10.039 0.276 -8.851 1.00 80.25 78 ARG A CA 1
ATOM 658 C C . ARG A 1 78 ? -9.223 -0.999 -8.864 1.00 80.25 78 ARG A C 1
ATOM 660 O O . ARG A 1 78 ? -8.033 -0.933 -9.154 1.00 80.25 78 ARG A O 1
ATOM 667 N N . LEU A 1 79 ? -9.860 -2.139 -8.609 1.00 84.50 79 LEU A N 1
ATOM 668 C CA . LEU A 1 79 ? -9.227 -3.448 -8.722 1.00 84.50 79 LEU A CA 1
ATOM 669 C C . LEU A 1 79 ? -8.588 -3.621 -10.111 1.00 84.50 79 LEU A C 1
ATOM 671 O O . LEU A 1 79 ? -7.413 -3.959 -10.214 1.00 84.50 79 LEU A O 1
ATOM 675 N N . ALA A 1 80 ? -9.328 -3.285 -11.174 1.00 81.25 80 ALA A N 1
ATOM 676 C CA . ALA A 1 80 ? -8.817 -3.311 -12.541 1.00 81.25 80 ALA A CA 1
ATOM 677 C C . ALA A 1 80 ? -7.618 -2.367 -12.736 1.00 81.25 80 ALA A C 1
ATOM 679 O O . ALA A 1 80 ? -6.611 -2.777 -13.303 1.00 81.25 80 ALA A O 1
ATOM 680 N N . MET A 1 81 ? -7.675 -1.135 -12.213 1.00 84.50 81 MET A N 1
ATOM 681 C CA . MET A 1 81 ? -6.540 -0.200 -12.276 1.00 84.50 81 MET A CA 1
ATOM 682 C C . MET A 1 81 ? -5.299 -0.718 -11.538 1.00 84.50 81 MET A C 1
ATOM 684 O O . MET A 1 81 ? -4.180 -0.523 -12.008 1.00 84.50 81 MET A O 1
ATOM 688 N N . ILE A 1 82 ? -5.483 -1.364 -10.384 1.00 82.19 82 ILE A N 1
ATOM 689 C CA . ILE A 1 82 ? -4.399 -1.971 -9.605 1.00 82.19 82 ILE A CA 1
ATOM 690 C C . ILE A 1 82 ? -3.756 -3.102 -10.404 1.00 82.19 82 ILE A C 1
ATOM 692 O O . ILE A 1 82 ? -2.536 -3.114 -10.547 1.00 82.19 82 ILE A O 1
ATOM 696 N N . TYR A 1 83 ? -4.561 -3.997 -10.983 1.00 80.88 83 TYR A N 1
ATOM 697 C CA . TYR A 1 83 ? -4.053 -5.062 -11.846 1.00 80.88 83 TYR A CA 1
ATOM 698 C C . TYR A 1 83 ? -3.293 -4.513 -13.050 1.00 80.88 83 TYR A C 1
ATOM 700 O O . TYR A 1 83 ? -2.182 -4.967 -13.309 1.00 80.88 83 TYR A O 1
ATOM 708 N N . THR A 1 84 ? -3.824 -3.498 -13.737 1.00 80.31 84 THR A N 1
ATOM 709 C CA . THR A 1 84 ? -3.109 -2.840 -14.837 1.00 80.31 84 THR A CA 1
ATOM 710 C C . THR A 1 84 ? -1.769 -2.287 -14.366 1.00 80.31 84 THR A C 1
ATOM 712 O O . THR A 1 84 ? -0.762 -2.521 -15.015 1.00 80.31 84 THR A O 1
ATOM 715 N N . ARG A 1 85 ? -1.711 -1.644 -13.197 1.00 78.75 85 ARG A N 1
ATOM 716 C CA . ARG A 1 85 ? -0.466 -1.082 -12.658 1.00 78.75 85 ARG A CA 1
ATOM 717 C C . ARG A 1 85 ? 0.567 -2.145 -12.272 1.00 78.75 85 ARG A C 1
ATOM 719 O O . ARG A 1 85 ? 1.764 -1.906 -12.411 1.00 78.75 85 ARG A O 1
ATOM 726 N N . ILE A 1 86 ? 0.119 -3.303 -11.787 1.00 75.25 86 ILE A N 1
ATOM 727 C CA . ILE A 1 86 ? 0.987 -4.460 -11.520 1.00 75.25 86 ILE A CA 1
ATOM 728 C C . ILE A 1 86 ? 1.539 -5.022 -12.836 1.00 75.25 86 ILE A C 1
ATOM 730 O O . ILE A 1 86 ? 2.713 -5.368 -12.894 1.00 75.25 86 ILE A O 1
ATOM 734 N N . LEU A 1 87 ? 0.713 -5.082 -13.884 1.00 71.56 87 LEU A N 1
ATOM 735 C CA . LEU A 1 87 ? 1.103 -5.556 -15.216 1.00 71.56 87 LEU A CA 1
ATOM 736 C C . LEU A 1 87 ? 1.994 -4.555 -15.976 1.00 71.56 87 LEU A C 1
ATOM 738 O O . LEU A 1 87 ? 2.832 -4.966 -16.771 1.00 71.56 87 LEU A O 1
ATOM 742 N N . GLU A 1 88 ? 1.813 -3.253 -15.744 1.00 69.19 88 GLU A N 1
ATOM 743 C CA . GLU A 1 88 ? 2.592 -2.165 -16.350 1.00 69.19 88 GLU A CA 1
ATOM 744 C C . GLU A 1 88 ? 3.954 -1.964 -15.691 1.00 69.19 88 GLU A C 1
ATOM 746 O O . GLU A 1 88 ? 4.876 -1.481 -16.345 1.00 69.19 88 GLU A O 1
ATOM 751 N N . ASN A 1 89 ? 4.105 -2.316 -14.411 1.00 61.62 89 ASN A N 1
ATOM 752 C CA . ASN A 1 89 ? 5.424 -2.431 -13.810 1.00 61.62 89 ASN A CA 1
ATOM 753 C C . ASN A 1 89 ? 6.066 -3.698 -14.382 1.00 61.62 89 ASN A C 1
ATOM 755 O O . ASN A 1 89 ? 5.577 -4.788 -14.080 1.00 61.62 89 ASN A O 1
ATOM 759 N N . PRO A 1 90 ? 7.141 -3.598 -15.186 1.00 51.19 90 PRO A N 1
ATOM 760 C CA . PRO A 1 90 ? 7.820 -4.757 -15.735 1.00 51.19 90 PRO A CA 1
ATOM 761 C C . PRO A 1 90 ? 8.558 -5.450 -14.590 1.0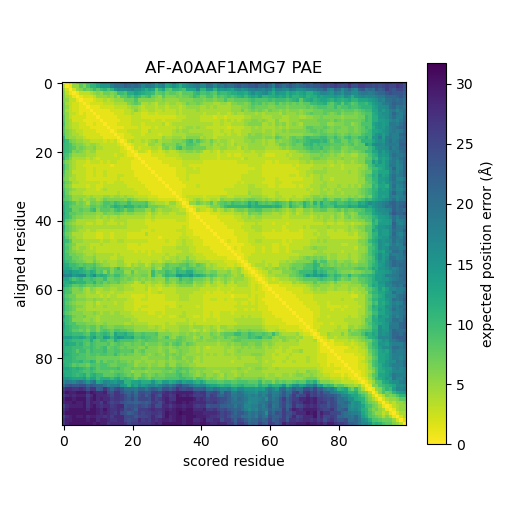0 51.19 90 PRO A C 1
ATOM 763 O O . PRO A 1 90 ? 9.759 -5.292 -14.389 1.00 51.19 90 PRO A O 1
ATOM 766 N N . ASN A 1 91 ? 7.818 -6.206 -13.788 1.00 47.72 91 ASN A N 1
ATOM 767 C CA . ASN A 1 91 ? 8.392 -7.211 -12.932 1.00 47.72 91 ASN A CA 1
ATOM 768 C C . ASN A 1 91 ? 9.028 -8.201 -13.905 1.00 47.72 91 ASN A C 1
ATOM 770 O O . ASN A 1 91 ? 8.328 -8.818 -14.712 1.00 47.72 91 ASN A O 1
ATOM 774 N N . GLN A 1 92 ? 10.349 -8.352 -13.840 1.00 51.25 92 GLN A N 1
ATOM 775 C CA . GLN A 1 92 ? 11.140 -9.294 -14.644 1.00 51.25 92 GLN A CA 1
ATOM 776 C C . GLN A 1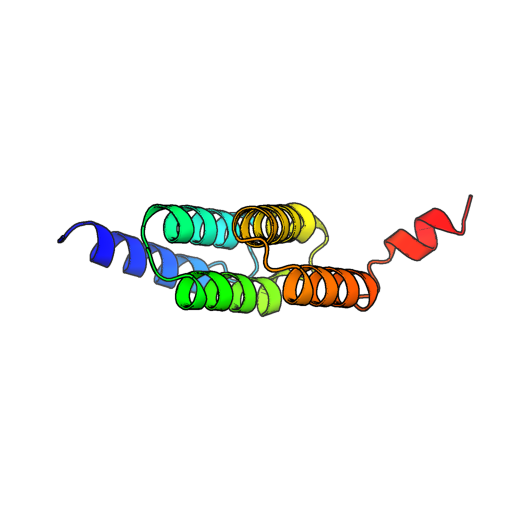 92 ? 10.678 -10.765 -14.519 1.00 51.25 92 GLN A C 1
ATOM 778 O O . GLN A 1 92 ? 11.303 -11.675 -15.051 1.00 51.25 92 GLN A O 1
ATOM 783 N N . GLN A 1 93 ? 9.564 -11.028 -13.834 1.00 50.25 93 GLN A N 1
ATOM 784 C CA . GLN A 1 93 ? 8.873 -12.304 -13.844 1.00 50.25 93 GLN A CA 1
ATOM 785 C C . GLN A 1 93 ? 8.244 -12.649 -15.199 1.00 50.25 93 GLN A C 1
ATOM 787 O O . GLN A 1 93 ? 8.148 -13.838 -15.490 1.00 50.25 93 GLN A O 1
ATOM 792 N N . LEU A 1 94 ? 7.884 -11.684 -16.060 1.00 51.94 94 LEU A N 1
ATOM 793 C CA . LEU A 1 94 ? 7.445 -12.019 -17.428 1.00 51.94 94 LEU A CA 1
ATOM 794 C C . LEU A 1 94 ? 8.554 -12.737 -18.218 1.00 51.94 94 LEU A C 1
ATOM 796 O O . LEU A 1 94 ? 8.270 -13.736 -18.877 1.00 51.94 94 LEU A O 1
ATOM 800 N N . ASP A 1 95 ? 9.818 -12.329 -18.060 1.00 52.78 95 ASP A N 1
ATOM 801 C CA . ASP A 1 95 ? 10.961 -13.013 -18.689 1.00 52.78 95 ASP A CA 1
ATOM 802 C C . ASP A 1 95 ? 11.151 -14.443 -18.148 1.00 52.78 95 ASP A C 1
ATOM 804 O O . ASP A 1 95 ? 11.524 -15.352 -18.894 1.00 52.78 95 ASP A O 1
ATOM 808 N N . SER A 1 96 ? 10.821 -14.689 -16.872 1.00 55.31 96 SER A N 1
ATOM 809 C CA . SER A 1 96 ? 10.865 -16.043 -16.295 1.00 55.31 96 SER A CA 1
ATOM 810 C C . SER A 1 96 ? 9.747 -16.966 -16.801 1.00 55.31 96 SER A C 1
ATOM 812 O O . SER A 1 96 ? 9.945 -18.177 -16.839 1.00 55.31 96 SER A O 1
ATOM 814 N N . TYR A 1 97 ? 8.611 -16.415 -17.247 1.00 53.47 97 TYR A N 1
ATOM 815 C CA . TYR A 1 97 ? 7.532 -17.189 -17.877 1.00 53.47 97 TYR A CA 1
ATOM 816 C C . TYR A 1 97 ? 7.793 -17.480 -19.363 1.00 53.47 97 TYR A C 1
ATOM 818 O O . TYR A 1 97 ? 7.282 -18.470 -19.878 1.00 53.47 97 TYR A O 1
ATOM 826 N N . PHE A 1 98 ? 8.585 -16.648 -20.050 1.00 54.09 98 PHE A N 1
ATOM 827 C CA . PHE A 1 98 ? 8.887 -16.806 -21.480 1.00 54.09 98 PHE A CA 1
ATOM 828 C C . PHE A 1 98 ? 10.151 -17.622 -21.789 1.00 54.09 98 PHE A C 1
ATOM 830 O O . PHE A 1 98 ? 10.362 -17.978 -22.946 1.00 54.09 98 PHE A O 1
ATOM 837 N N . THR A 1 99 ? 10.969 -17.952 -20.785 1.00 48.50 99 THR A N 1
ATOM 838 C CA . THR A 1 99 ? 12.197 -18.758 -20.961 1.00 48.50 99 THR A CA 1
ATOM 839 C C . THR A 1 99 ? 12.023 -20.213 -20.490 1.00 48.50 99 THR A C 1
ATOM 841 O O . THR A 1 99 ? 12.981 -20.845 -20.044 1.00 48.50 99 THR A O 1
ATOM 844 N N . GLY A 1 100 ? 10.792 -20.731 -20.553 1.00 44.59 100 GLY A N 1
ATOM 845 C CA . GLY A 1 100 ? 10.483 -22.158 -20.401 1.00 44.59 100 GLY A CA 1
ATOM 846 C C . GLY A 1 100 ? 10.509 -22.885 -21.736 1.00 44.59 100 GLY A C 1
ATOM 847 O O . GLY A 1 100 ? 9.850 -22.384 -22.673 1.00 44.59 100 GLY A O 1
#

Radius of gyration: 14.91 Å; Cα contacts (8 Å, |Δi|>4): 54; chains: 1; bounding box: 30×32×45 Å

Organism: Daucus carota subsp. sativus (NCBI:txid79200)

pLDDT: mean 80.29, std 12.58, range [44.59, 91.62]

Sequence (100 aa):
MGSTDKDIKVYEWAVQKVTYSVDMWLHYCVFAINTYGDLDTIKRLFGRGLVYVGSDFLSYTMWDKYIEYEYTHQEWSRLAMIYTRILENPNQQLDSYFTG

Nearest PDB structures (foldseek):
  6n7p-assembly1_D  TM=8.566E-01  e=4.142E-02  Saccharomyces cerevisiae S288C
  8pkp-assembly1_Y  TM=6.701E-01  e=1.970E-01  Homo sapiens
  9dtr-assembly1_T  TM=6.984E-01  e=4.684E-01  Saccharomyces cerevisiae
  7r5j-assembly1_00  TM=5.813E-01  e=4.962E-01  Homo sapiens
  5g05-assembly1_K  TM=5.968E-01  e=8.345E-01  Homo sapiens

Secondary structure (DSSP, 8-state):
-TTHHHHHHHHHHHHHHSTT-HHHHHHHHHHHHHH---HHHHHHHHHHHHHHHTTSGGGHHHHHHHHHHHHHTT-HHHHHHHHHHHHHS--THHHHHH--

InterPro domains:
  IPR003107 HAT (Half-A-TPR) repeat [SM00386] (2-34)
  IPR003107 HAT (Half-A-TPR) repeat [SM00386] (37-72)
  IPR011990 Tetratricopeptide-like helical domain superfamily [G3DSA:1.25.40.10] (2-100)
  IPR011990 Tetratricopeptide-like helical domain superfamily [SSF48452] (18-98)